Protein AF-A0A366LYB8-F1 (afdb_monomer_lite)

Secondary structure (DSSP, 8-state):
--SHHHHHHHHHHHHHHHHHHHHHHHHHHTTPPP-EEEEEE-SSSEEEEEE---SSHHHHHHHHHHHHHHHTPEEPS---EETTEEEEEEEEEEETTEEEEEEEEEETT--

pLDDT: mean 87.88, std 11.87, range [52.34, 97.44]

Sequence (111 aa):
MMGYESDERLSAQREAYRALGNLLERTGREELPSISWTIGDGGAGPLLVGQCFASDPIQRQQDFYAWQAAIDAEPWPEGIKRSEGIHMHAAKSDYGGVTVTLSADISAEEM

Structure (mmCIF, N/CA/C/O backbone):
data_AF-A0A366LYB8-F1
#
_entry.id   AF-A0A366LYB8-F1
#
loop_
_atom_site.group_PDB
_atom_site.id
_atom_site.type_symbol
_atom_site.label_atom_id
_atom_site.label_alt_id
_atom_site.label_comp_id
_atom_site.label_asym_id
_atom_site.label_entity_id
_atom_site.label_seq_id
_atom_site.pdbx_PDB_ins_code
_atom_site.Cartn_x
_atom_site.Cartn_y
_atom_site.Cartn_z
_atom_site.occupancy
_atom_site.B_iso_or_equiv
_atom_site.auth_seq_id
_atom_site.auth_comp_id
_atom_site.auth_asym_id
_atom_site.auth_atom_id
_atom_site.pdbx_PDB_model_num
ATOM 1 N N . MET A 1 1 ? -4.537 2.124 36.281 1.00 53.38 1 MET A N 1
ATOM 2 C CA . MET A 1 1 ? -4.927 2.766 35.011 1.00 53.38 1 MET A CA 1
ATOM 3 C C . MET A 1 1 ? -4.324 1.910 33.902 1.00 53.38 1 MET A C 1
ATOM 5 O O . MET A 1 1 ? -3.195 2.152 33.533 1.00 53.38 1 MET A O 1
ATOM 9 N N . MET A 1 2 ? -4.978 0.799 33.538 1.00 56.88 2 MET A N 1
ATOM 10 C CA . MET A 1 2 ? -4.404 -0.247 32.657 1.00 56.88 2 MET A CA 1
ATOM 11 C C . MET A 1 2 ? -5.428 -0.778 31.623 1.00 56.88 2 MET A C 1
ATOM 13 O O . MET A 1 2 ? -5.091 -1.601 30.786 1.00 56.88 2 MET A O 1
ATOM 17 N N . GLY A 1 3 ? -6.690 -0.319 31.683 1.00 60.66 3 GLY A N 1
ATOM 18 C CA . GLY A 1 3 ? -7.762 -0.740 30.766 1.00 60.66 3 GLY A CA 1
ATOM 19 C C . GLY A 1 3 ? -7.884 0.116 29.500 1.00 60.66 3 GLY A C 1
ATOM 20 O O . GLY A 1 3 ? -8.207 -0.412 28.447 1.00 60.66 3 GLY A O 1
ATOM 21 N N . TYR A 1 4 ? -7.551 1.411 29.574 1.00 60.41 4 TYR A N 1
ATOM 22 C CA . TYR A 1 4 ? -7.703 2.343 28.447 1.00 60.41 4 TYR A CA 1
ATOM 23 C C . TYR A 1 4 ? -6.766 2.029 27.267 1.00 60.41 4 TYR A C 1
ATOM 25 O O . TYR A 1 4 ? -7.203 2.057 26.123 1.00 60.41 4 TYR A O 1
ATOM 33 N N . GLU A 1 5 ? -5.516 1.643 27.536 1.00 65.31 5 GLU A N 1
ATOM 34 C CA . GLU A 1 5 ? -4.525 1.339 26.487 1.00 65.31 5 GLU A CA 1
ATOM 35 C C . GLU A 1 5 ? -4.854 0.050 25.714 1.00 65.31 5 GLU A C 1
ATOM 37 O O . GLU A 1 5 ? -4.545 -0.077 24.530 1.00 65.31 5 GLU A O 1
ATOM 42 N N . SER A 1 6 ? -5.506 -0.916 26.372 1.00 74.00 6 SER A N 1
ATOM 43 C CA . SER A 1 6 ? -5.910 -2.174 25.732 1.00 74.00 6 SER A CA 1
ATOM 44 C C . SER A 1 6 ? -7.100 -1.971 24.791 1.00 74.00 6 SER A C 1
ATOM 46 O O . SER A 1 6 ? -7.122 -2.543 23.699 1.00 74.00 6 SER A O 1
ATOM 48 N N . ASP A 1 7 ? -8.058 -1.129 25.185 1.00 83.56 7 ASP A N 1
ATOM 49 C CA . ASP A 1 7 ? -9.234 -0.808 24.373 1.00 83.56 7 ASP A CA 1
ATOM 50 C C . ASP A 1 7 ? -8.866 0.037 23.145 1.00 83.56 7 ASP A C 1
ATOM 52 O O . ASP A 1 7 ? -9.346 -0.233 22.041 1.00 83.56 7 ASP A O 1
ATOM 56 N N . GLU A 1 8 ? -7.961 1.004 23.305 1.00 84.31 8 GLU A N 1
ATOM 57 C CA . GLU A 1 8 ? -7.447 1.823 22.203 1.00 84.31 8 GLU A CA 1
ATOM 58 C C . GLU A 1 8 ? -6.676 0.974 21.184 1.00 84.31 8 GLU A C 1
ATOM 60 O O . GLU A 1 8 ? -6.949 1.033 19.982 1.00 84.31 8 GLU A O 1
ATOM 65 N N . ARG A 1 9 ? -5.788 0.087 21.656 1.00 84.00 9 ARG A N 1
ATOM 66 C CA . ARG A 1 9 ? -5.023 -0.811 20.780 1.00 84.00 9 ARG A CA 1
ATOM 67 C C . ARG A 1 9 ? -5.921 -1.795 20.031 1.00 84.00 9 ARG A C 1
ATOM 69 O O . ARG A 1 9 ? -5.689 -2.059 18.851 1.00 84.00 9 ARG A O 1
ATOM 76 N N . LEU A 1 10 ? -6.962 -2.315 20.682 1.00 87.06 10 LEU A N 1
ATOM 77 C CA . LEU A 1 10 ? -7.950 -3.167 20.023 1.00 87.06 10 LEU A CA 1
ATOM 78 C C . LEU A 1 10 ? -8.767 -2.394 18.975 1.00 87.06 10 LEU A C 1
ATOM 80 O O . LEU A 1 10 ? -9.079 -2.952 17.920 1.00 87.06 10 LEU A O 1
ATOM 84 N N . SER A 1 11 ? -9.108 -1.126 19.235 1.00 88.56 11 SER A N 1
ATOM 85 C CA . SER A 1 11 ? -9.785 -0.268 18.252 1.00 88.56 11 SER A CA 1
ATOM 86 C C . SER A 1 11 ? -8.916 -0.042 17.017 1.00 88.56 11 SER A C 1
ATOM 88 O O . SER A 1 11 ? -9.355 -0.339 15.907 1.00 88.56 11 SER A O 1
ATOM 90 N N . ALA A 1 12 ? -7.654 0.350 17.212 1.00 88.31 12 ALA A N 1
ATOM 91 C CA . ALA A 1 12 ? -6.698 0.564 16.128 1.00 88.31 12 ALA A CA 1
ATOM 92 C C . ALA A 1 12 ? -6.500 -0.697 15.267 1.00 88.31 12 ALA A C 1
ATOM 94 O O . ALA A 1 12 ? -6.478 -0.631 14.038 1.00 88.31 12 ALA A O 1
ATOM 95 N N . GLN A 1 13 ? -6.423 -1.878 15.892 1.00 89.00 13 GLN A N 1
ATOM 96 C CA . GLN A 1 13 ? -6.358 -3.144 15.157 1.00 89.00 13 GLN A CA 1
ATOM 97 C C . GLN A 1 13 ? -7.610 -3.375 14.305 1.00 89.00 13 GLN A C 1
ATOM 99 O O . GLN A 1 13 ? -7.501 -3.743 13.137 1.00 89.00 13 GLN A O 1
ATOM 104 N N . ARG A 1 14 ? -8.806 -3.153 14.861 1.00 92.88 14 ARG A N 1
ATOM 105 C CA . ARG A 1 14 ? -10.068 -3.305 14.117 1.00 92.88 14 ARG A CA 1
ATOM 106 C C . ARG A 1 14 ? -10.150 -2.350 12.930 1.00 92.88 14 ARG A C 1
ATOM 108 O O . ARG A 1 14 ? -10.633 -2.752 11.873 1.00 92.88 14 ARG A O 1
ATOM 115 N N . GL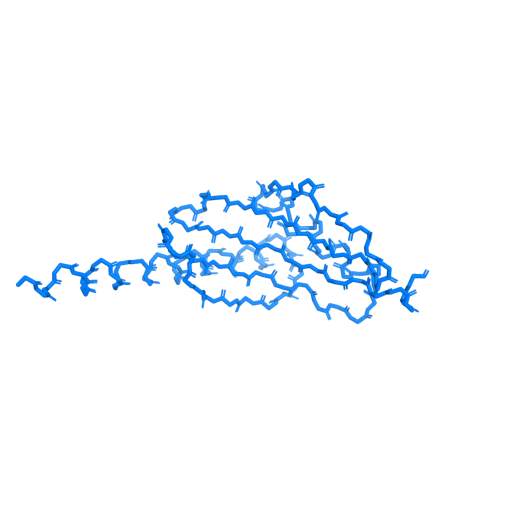U A 1 15 ? -9.680 -1.120 13.095 1.00 93.44 15 GLU A N 1
ATOM 116 C CA . GLU A 1 15 ? -9.593 -0.129 12.022 1.00 93.44 15 GLU A CA 1
ATOM 117 C C . GLU A 1 15 ? -8.636 -0.590 10.918 1.00 93.44 15 GLU A C 1
ATOM 119 O O . GLU A 1 15 ? -9.037 -0.617 9.755 1.00 93.44 15 GLU A O 1
ATOM 124 N N . ALA A 1 16 ? -7.442 -1.081 11.273 1.00 94.00 16 ALA A N 1
ATOM 125 C CA . ALA A 1 16 ? -6.482 -1.634 10.315 1.00 94.00 16 ALA A CA 1
ATOM 126 C C . ALA A 1 16 ? -7.066 -2.800 9.500 1.00 94.00 16 ALA A C 1
ATOM 128 O O . ALA A 1 16 ? -6.966 -2.817 8.274 1.00 94.00 16 ALA A O 1
ATOM 129 N N . TYR A 1 17 ? -7.726 -3.760 10.158 1.00 95.50 17 TYR A N 1
ATOM 130 C CA . TYR A 1 17 ? -8.357 -4.890 9.465 1.00 95.50 17 TYR A CA 1
ATOM 131 C C . TYR A 1 17 ? -9.521 -4.457 8.571 1.00 95.50 17 TYR A C 1
ATOM 133 O O . TYR A 1 17 ? -9.698 -5.015 7.489 1.00 95.50 17 TYR A O 1
ATOM 141 N N . ARG A 1 18 ? -10.307 -3.457 8.989 1.00 96.12 18 ARG A N 1
ATOM 142 C CA . ARG A 1 18 ? -11.377 -2.897 8.153 1.00 96.12 18 ARG A CA 1
ATOM 143 C C . ARG A 1 18 ? -10.801 -2.201 6.921 1.00 96.12 18 ARG A C 1
ATOM 145 O O . ARG A 1 18 ? -11.291 -2.430 5.820 1.00 96.12 18 ARG A O 1
ATOM 152 N N . ALA A 1 19 ? -9.758 -1.393 7.095 1.00 96.38 19 ALA A N 1
ATOM 153 C CA . ALA A 1 19 ? -9.065 -0.739 5.992 1.00 96.38 19 ALA A CA 1
ATOM 154 C C . ALA A 1 19 ? -8.468 -1.765 5.015 1.00 96.38 19 ALA A C 1
ATOM 156 O O . ALA A 1 19 ? -8.659 -1.628 3.809 1.00 96.38 19 ALA A O 1
ATOM 157 N N . LEU A 1 20 ? -7.844 -2.837 5.519 1.00 96.50 20 LEU A N 1
ATOM 158 C CA . LEU A 1 20 ? -7.356 -3.936 4.684 1.00 96.50 20 LEU A CA 1
ATOM 159 C C . LEU A 1 20 ? -8.494 -4.614 3.910 1.00 96.50 20 LEU A C 1
ATOM 161 O O . LEU A 1 20 ? -8.360 -4.829 2.711 1.00 96.50 20 LEU A O 1
ATOM 165 N N . GLY A 1 21 ? -9.621 -4.910 4.565 1.00 96.38 21 GLY A N 1
ATOM 166 C CA . GLY A 1 21 ? -10.802 -5.468 3.900 1.00 96.38 21 GLY A CA 1
ATOM 167 C C . GLY A 1 21 ? -11.264 -4.601 2.726 1.00 96.38 21 GLY A C 1
ATOM 168 O O . GLY A 1 21 ? -11.412 -5.104 1.616 1.00 96.38 21 GLY A O 1
ATOM 169 N N . ASN A 1 22 ? -11.370 -3.287 2.941 1.00 95.62 22 ASN A N 1
ATOM 170 C CA . ASN A 1 22 ? -11.735 -2.337 1.889 1.00 95.62 22 ASN A CA 1
ATOM 171 C C . ASN A 1 22 ? -10.724 -2.338 0.729 1.00 95.62 22 ASN A C 1
ATOM 173 O O . ASN A 1 22 ? -11.126 -2.305 -0.431 1.00 95.62 22 ASN A O 1
ATOM 177 N N . LEU A 1 23 ? -9.416 -2.387 1.012 1.00 95.56 23 LEU A N 1
ATOM 178 C CA . LEU A 1 23 ? -8.384 -2.457 -0.029 1.00 95.56 23 LEU A CA 1
ATOM 179 C C . LEU A 1 23 ? -8.499 -3.753 -0.845 1.00 95.56 23 LEU A C 1
ATOM 181 O O . LEU A 1 23 ? -8.459 -3.704 -2.071 1.00 95.56 23 LEU A O 1
ATOM 185 N N . LEU A 1 24 ? -8.707 -4.896 -0.188 1.00 94.94 24 LEU A N 1
ATOM 186 C CA . LEU A 1 24 ? -8.863 -6.190 -0.859 1.00 94.94 24 LEU A CA 1
ATOM 187 C C . LEU A 1 24 ? -10.132 -6.257 -1.723 1.00 94.94 24 LEU A C 1
ATOM 189 O O . LEU A 1 24 ? -10.102 -6.828 -2.812 1.00 94.94 24 LEU A O 1
ATOM 193 N N . GLU A 1 25 ? -11.235 -5.650 -1.283 1.00 94.44 25 GLU A N 1
ATOM 194 C CA . GLU A 1 25 ? -12.455 -5.533 -2.093 1.00 94.44 25 GLU A CA 1
ATOM 195 C C . GLU A 1 25 ? -12.222 -4.700 -3.360 1.00 94.44 25 GLU A C 1
ATOM 197 O O . GLU A 1 25 ? -12.719 -5.039 -4.440 1.00 94.44 25 GLU A O 1
ATOM 202 N N . ARG A 1 26 ? -11.421 -3.631 -3.258 1.00 92.56 26 ARG A N 1
ATOM 203 C CA . ARG A 1 26 ? -11.050 -2.811 -4.417 1.00 92.56 26 ARG A CA 1
ATOM 204 C C . ARG A 1 26 ? -10.225 -3.581 -5.434 1.00 92.56 26 ARG A C 1
ATOM 206 O O . ARG A 1 26 ? -10.438 -3.361 -6.620 1.00 92.56 26 ARG A O 1
ATOM 213 N N . THR A 1 27 ? -9.378 -4.521 -5.009 1.00 90.75 27 THR A N 1
ATOM 214 C CA . THR A 1 27 ? -8.632 -5.395 -5.928 1.00 90.75 27 THR A CA 1
ATOM 215 C C . THR A 1 27 ? -9.552 -6.075 -6.938 1.00 90.75 27 THR A C 1
ATOM 217 O O . THR A 1 27 ? -9.270 -6.065 -8.131 1.00 90.75 27 THR A O 1
ATOM 220 N N . GLY A 1 28 ? -10.697 -6.597 -6.487 1.00 88.50 28 GLY A N 1
ATOM 221 C CA . GLY A 1 28 ? -11.675 -7.221 -7.380 1.00 88.50 28 GLY A CA 1
ATOM 222 C C . GLY A 1 28 ? -12.493 -6.220 -8.201 1.00 88.50 28 GLY A C 1
ATOM 223 O O . GLY A 1 28 ? -12.811 -6.490 -9.354 1.00 88.50 28 GLY A O 1
ATOM 224 N N . ARG A 1 29 ? -12.852 -5.067 -7.620 1.00 93.31 29 ARG A N 1
ATOM 225 C CA . ARG A 1 29 ? -13.731 -4.077 -8.270 1.00 93.31 29 ARG A CA 1
ATOM 226 C C . ARG A 1 29 ? -13.023 -3.226 -9.324 1.00 93.31 29 ARG A C 1
ATOM 228 O O . ARG A 1 29 ? -13.648 -2.813 -10.294 1.00 93.31 29 ARG A O 1
ATOM 235 N N . GLU A 1 30 ? -11.763 -2.902 -9.078 1.00 93.00 30 GLU A N 1
ATOM 236 C CA . GLU A 1 30 ? -10.960 -1.963 -9.868 1.00 93.00 30 GLU A CA 1
ATOM 237 C C . GLU A 1 30 ? -9.844 -2.676 -10.640 1.00 93.00 30 GLU A C 1
ATOM 239 O O . GLU A 1 30 ? -8.993 -2.013 -11.221 1.00 93.00 30 GLU A O 1
ATOM 244 N N . GLU A 1 31 ? -9.852 -4.016 -10.639 1.00 92.69 31 GLU A N 1
ATOM 245 C CA . GLU A 1 31 ? -8.852 -4.860 -11.306 1.00 92.69 31 GLU A CA 1
ATOM 246 C C . GLU A 1 31 ? -7.411 -4.506 -10.889 1.00 92.69 31 GLU A C 1
ATOM 248 O O . GLU A 1 31 ? -6.481 -4.537 -11.695 1.00 92.69 31 GLU A O 1
ATOM 253 N N . LEU A 1 32 ? -7.218 -4.151 -9.611 1.00 96.06 32 LEU A N 1
ATOM 254 C CA . LEU A 1 32 ? -5.898 -3.782 -9.101 1.00 96.06 32 LEU A CA 1
ATOM 255 C C . LEU A 1 32 ? -4.989 -5.016 -9.019 1.00 96.06 32 LEU A C 1
ATOM 257 O O . LEU A 1 32 ? -5.459 -6.128 -8.752 1.00 96.06 32 LEU A O 1
ATOM 261 N N . PRO A 1 33 ? -3.671 -4.836 -9.194 1.00 95.56 33 PRO A N 1
ATOM 262 C CA . PRO A 1 33 ? -2.734 -5.941 -9.114 1.00 95.56 33 PRO A CA 1
ATOM 263 C C . PRO A 1 33 ? -2.665 -6.509 -7.698 1.00 95.56 33 PRO A C 1
ATOM 265 O O . PRO A 1 33 ? -2.804 -5.801 -6.697 1.00 95.56 33 PRO A O 1
ATOM 268 N N . SER A 1 34 ? -2.427 -7.816 -7.609 1.00 93.94 34 SER A N 1
ATOM 269 C CA . SER A 1 34 ? -2.244 -8.487 -6.322 1.00 93.94 34 SER A CA 1
ATOM 270 C C . SER A 1 34 ? -0.885 -8.128 -5.729 1.00 93.94 34 SER A C 1
ATOM 272 O O . SER A 1 34 ? 0.148 -8.426 -6.322 1.00 93.94 34 SER A O 1
ATOM 274 N N . ILE A 1 35 ? -0.894 -7.524 -4.542 1.00 96.19 35 ILE A N 1
ATOM 275 C CA . ILE A 1 35 ? 0.311 -7.141 -3.797 1.00 96.19 35 ILE A CA 1
ATOM 276 C C . ILE A 1 35 ? 0.275 -7.710 -2.375 1.00 96.19 35 ILE A C 1
ATOM 278 O O . ILE A 1 35 ? -0.742 -8.247 -1.931 1.00 96.19 35 ILE A O 1
ATOM 282 N N . SER A 1 36 ? 1.396 -7.619 -1.660 1.00 96.31 36 SER A N 1
ATOM 283 C CA . SER A 1 36 ? 1.500 -8.123 -0.290 1.00 96.31 36 SER A CA 1
ATOM 284 C C . SER A 1 36 ? 1.089 -7.024 0.673 1.00 96.31 36 SER A C 1
ATOM 286 O O . SER A 1 36 ? 1.597 -5.913 0.566 1.00 96.31 36 SER A O 1
ATOM 288 N N . TRP A 1 37 ? 0.203 -7.327 1.617 1.00 96.50 37 TRP A N 1
ATOM 289 C CA . TRP A 1 37 ? -0.234 -6.380 2.638 1.00 96.50 37 TRP A CA 1
ATOM 290 C C . TRP A 1 37 ? 0.212 -6.838 4.021 1.00 96.50 37 TRP A C 1
ATOM 292 O O . TRP A 1 37 ? -0.008 -7.984 4.407 1.00 96.50 37 TRP A O 1
ATOM 302 N N . THR A 1 38 ? 0.798 -5.925 4.790 1.00 96.38 38 THR A N 1
ATOM 303 C CA . THR A 1 38 ? 1.192 -6.148 6.184 1.00 96.38 38 THR A CA 1
ATOM 304 C C . THR A 1 38 ? 0.540 -5.105 7.082 1.00 96.38 38 THR A C 1
ATOM 306 O O . THR A 1 38 ? 0.600 -3.913 6.793 1.00 96.38 38 THR A O 1
ATOM 309 N N . ILE A 1 39 ? -0.064 -5.545 8.188 1.00 93.69 39 ILE A N 1
ATOM 310 C CA . ILE A 1 39 ? -0.514 -4.654 9.264 1.00 93.69 39 ILE A CA 1
ATOM 311 C C . ILE A 1 39 ? 0.654 -4.453 10.230 1.00 93.69 39 ILE A C 1
ATOM 313 O O . ILE A 1 39 ? 1.184 -5.420 10.777 1.00 93.69 39 ILE A O 1
ATOM 317 N N . GLY A 1 40 ? 1.036 -3.201 10.441 1.00 89.25 40 GLY A N 1
ATOM 318 C CA . GLY A 1 40 ? 2.076 -2.778 11.367 1.00 89.25 40 GLY A CA 1
ATOM 319 C C . GLY A 1 40 ? 1.585 -1.732 12.367 1.00 89.25 40 GLY A C 1
ATOM 320 O O . GLY A 1 40 ? 0.407 -1.374 12.421 1.00 89.25 40 GLY A O 1
ATOM 321 N N . ASP A 1 41 ? 2.529 -1.237 13.162 1.00 83.94 41 ASP A N 1
ATOM 322 C CA . ASP A 1 41 ? 2.341 -0.151 14.123 1.00 83.94 41 ASP A CA 1
ATOM 323 C C . ASP A 1 41 ? 3.153 1.058 13.634 1.00 83.94 41 ASP A C 1
ATOM 325 O O . ASP A 1 41 ? 4.373 0.969 13.492 1.00 83.94 41 ASP A O 1
ATOM 329 N N . GLY A 1 42 ? 2.472 2.159 13.309 1.00 76.19 42 GLY A N 1
ATOM 330 C CA . GLY A 1 42 ? 3.091 3.393 12.820 1.00 76.19 42 GLY A CA 1
ATOM 331 C C . GLY A 1 42 ? 3.548 4.333 13.938 1.00 76.19 42 GLY A C 1
ATOM 332 O O . GLY A 1 42 ? 3.921 5.472 13.661 1.00 76.19 42 GLY A O 1
ATOM 333 N N . GLY A 1 43 ? 3.461 3.911 15.205 1.00 77.81 43 GLY A N 1
ATOM 334 C CA . GLY A 1 43 ? 3.756 4.720 16.389 1.00 77.81 43 GLY A CA 1
ATOM 335 C C . GLY A 1 43 ? 2.646 5.716 16.737 1.00 77.81 43 GLY A C 1
ATOM 336 O O . GLY A 1 43 ? 2.236 5.791 17.890 1.00 77.81 43 GLY A O 1
ATOM 337 N N . ALA A 1 44 ? 2.131 6.453 15.748 1.00 76.50 44 ALA A N 1
ATOM 338 C CA . ALA A 1 44 ? 1.009 7.386 15.905 1.00 76.50 44 ALA A CA 1
ATOM 339 C C . ALA A 1 44 ? -0.372 6.746 15.653 1.00 76.50 44 ALA A C 1
ATOM 341 O O . ALA A 1 44 ? -1.391 7.416 15.793 1.00 76.50 44 ALA A O 1
ATOM 342 N N . GLY A 1 45 ? -0.412 5.471 15.258 1.00 84.75 45 GLY A N 1
ATOM 343 C CA . GLY A 1 45 ? -1.642 4.773 14.899 1.00 84.75 45 GLY A CA 1
ATOM 344 C C . GLY A 1 45 ? -1.390 3.504 14.081 1.00 84.75 45 GLY A C 1
ATOM 345 O O . GLY A 1 45 ? -0.234 3.113 13.872 1.00 84.75 45 GLY A O 1
ATOM 346 N N . PRO A 1 46 ? -2.462 2.839 13.617 1.00 92.19 46 PRO A N 1
ATOM 347 C CA . PRO A 1 46 ? -2.347 1.658 12.773 1.00 92.19 46 PRO A CA 1
ATOM 348 C C . PRO A 1 46 ? -1.707 1.999 11.421 1.00 92.19 46 PRO A C 1
ATOM 350 O O . PRO A 1 46 ? -2.019 3.019 10.801 1.00 92.19 46 PRO A O 1
ATOM 353 N N . LEU A 1 47 ? -0.840 1.103 10.952 1.00 93.81 47 LEU A N 1
ATOM 354 C CA . LEU A 1 47 ? -0.148 1.215 9.673 1.00 93.81 47 LEU A CA 1
ATOM 355 C C . LEU A 1 47 ? -0.477 0.003 8.798 1.00 93.81 47 LEU A C 1
ATOM 357 O O . LEU A 1 47 ? -0.406 -1.138 9.250 1.00 93.81 47 LEU A O 1
ATOM 361 N N . LEU A 1 48 ? -0.792 0.245 7.532 1.00 96.38 48 LEU A N 1
ATOM 362 C CA . LEU A 1 48 ? -0.875 -0.773 6.490 1.00 96.38 48 LEU A CA 1
ATOM 363 C C . LEU A 1 48 ? 0.244 -0.552 5.482 1.00 96.38 48 LEU A C 1
ATOM 365 O O . LEU A 1 48 ? 0.370 0.537 4.939 1.00 96.38 48 LEU A O 1
ATOM 369 N N . VAL A 1 49 ? 1.026 -1.590 5.212 1.00 96.19 49 VAL A N 1
ATOM 370 C CA . VAL A 1 49 ? 2.133 -1.552 4.252 1.00 96.19 49 VAL A CA 1
ATOM 371 C C . VAL A 1 49 ? 1.805 -2.474 3.087 1.00 96.19 49 VAL A C 1
ATOM 373 O O . VAL A 1 49 ? 1.650 -3.678 3.286 1.00 96.19 49 VAL A O 1
ATOM 376 N N . GLY A 1 50 ? 1.690 -1.911 1.888 1.00 97.19 50 GLY A N 1
ATOM 377 C CA . GLY A 1 50 ? 1.526 -2.638 0.634 1.00 97.19 50 GLY A CA 1
ATOM 378 C C . GLY A 1 50 ? 2.849 -2.731 -0.122 1.00 97.19 50 GLY A C 1
ATOM 379 O O . GLY A 1 50 ? 3.452 -1.708 -0.427 1.00 97.19 50 GLY A O 1
ATOM 380 N N . GLN A 1 51 ? 3.298 -3.939 -0.449 1.00 97.12 51 GLN A N 1
ATOM 381 C CA . GLN A 1 51 ? 4.541 -4.174 -1.183 1.00 97.12 51 GLN A CA 1
ATOM 382 C C . GLN A 1 51 ? 4.261 -4.814 -2.544 1.00 97.12 51 GLN A C 1
ATOM 384 O O . GLN A 1 51 ? 3.719 -5.922 -2.615 1.00 97.12 51 GLN A O 1
ATOM 389 N N . CYS A 1 52 ? 4.677 -4.141 -3.618 1.00 96.56 52 CYS A N 1
ATOM 390 C CA . CYS A 1 52 ? 4.602 -4.665 -4.982 1.00 96.56 52 CYS A CA 1
ATOM 391 C C . CYS A 1 52 ? 5.807 -5.580 -5.246 1.00 96.56 52 CYS A C 1
ATOM 393 O O . CYS A 1 52 ? 6.951 -5.155 -5.089 1.00 96.56 52 CYS A O 1
ATOM 395 N N . PHE A 1 53 ? 5.561 -6.831 -5.646 1.00 93.56 53 PHE A N 1
ATOM 396 C CA . PHE A 1 53 ? 6.595 -7.876 -5.716 1.00 93.56 53 PHE A CA 1
ATOM 397 C C . PHE A 1 53 ? 6.696 -8.584 -7.079 1.00 93.56 53 PHE A C 1
ATOM 399 O O . PHE A 1 53 ? 7.334 -9.633 -7.174 1.00 93.56 53 PHE A O 1
ATOM 406 N N . ALA A 1 54 ? 6.074 -8.048 -8.137 1.00 93.62 54 ALA A N 1
ATOM 407 C CA . ALA A 1 54 ? 6.137 -8.647 -9.472 1.00 93.62 54 ALA A CA 1
ATOM 408 C C . ALA A 1 54 ? 7.591 -8.876 -9.920 1.00 93.62 54 ALA A C 1
ATOM 410 O O . ALA A 1 54 ? 8.448 -8.020 -9.719 1.00 93.62 54 ALA A O 1
ATOM 411 N N . SER A 1 55 ? 7.893 -10.030 -10.521 1.00 90.44 55 SER A N 1
ATOM 412 C CA . SER A 1 55 ? 9.275 -10.375 -10.894 1.00 90.44 55 SER A CA 1
ATOM 413 C C . SER A 1 55 ? 9.837 -9.494 -12.011 1.00 90.44 55 SER A C 1
ATOM 415 O O . SER A 1 55 ? 11.035 -9.246 -12.025 1.00 90.44 55 SER A O 1
ATOM 417 N N . ASP A 1 56 ? 8.987 -9.007 -12.917 1.00 93.19 56 ASP A N 1
ATOM 418 C CA . ASP A 1 56 ? 9.369 -8.026 -13.935 1.00 93.19 56 ASP A CA 1
ATOM 419 C C . ASP A 1 56 ? 9.388 -6.611 -13.317 1.00 93.19 56 ASP A C 1
ATOM 421 O O . ASP A 1 56 ? 8.359 -6.182 -12.781 1.00 93.19 56 ASP A O 1
ATOM 425 N N . PRO A 1 57 ? 10.511 -5.870 -13.381 1.00 92.31 57 PRO A N 1
ATOM 426 C CA . PRO A 1 57 ? 10.617 -4.516 -12.837 1.00 92.31 57 PRO A CA 1
ATOM 427 C C . PRO A 1 57 ? 9.639 -3.520 -13.473 1.00 92.31 57 PRO A C 1
ATOM 429 O O . PRO A 1 57 ? 9.136 -2.639 -12.773 1.00 92.31 57 PRO A O 1
ATOM 432 N N . ILE A 1 58 ? 9.317 -3.666 -14.765 1.00 93.31 58 ILE A N 1
ATOM 433 C CA . ILE A 1 58 ? 8.348 -2.791 -15.441 1.00 93.31 58 ILE A CA 1
ATOM 434 C C . ILE A 1 58 ? 6.947 -3.053 -14.886 1.00 93.31 58 ILE A C 1
ATOM 436 O O . ILE A 1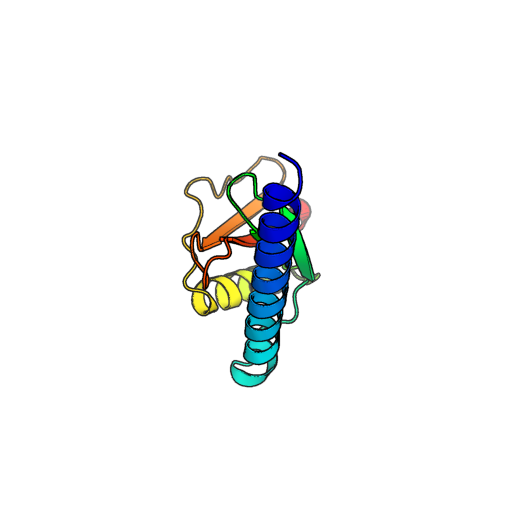 58 ? 6.243 -2.110 -14.524 1.00 93.31 58 ILE A O 1
ATOM 440 N N . GLN A 1 59 ? 6.559 -4.324 -14.750 1.00 95.50 59 GLN A N 1
ATOM 441 C CA . GLN A 1 59 ? 5.281 -4.687 -14.137 1.00 95.50 59 GLN A CA 1
ATOM 442 C C . GLN A 1 59 ? 5.216 -4.238 -12.672 1.00 95.50 59 GLN A C 1
ATOM 444 O O . GLN A 1 59 ? 4.219 -3.664 -12.254 1.00 95.50 59 GLN A O 1
ATOM 449 N N . ARG A 1 60 ? 6.293 -4.413 -11.896 1.00 95.06 60 ARG A N 1
ATOM 450 C CA . ARG A 1 60 ? 6.363 -3.985 -10.486 1.00 95.06 60 ARG A CA 1
ATOM 451 C C . ARG A 1 60 ? 6.149 -2.477 -10.343 1.00 95.06 60 ARG A C 1
ATOM 453 O O . ARG A 1 60 ? 5.444 -2.034 -9.439 1.00 95.06 60 ARG A O 1
ATOM 460 N N . GLN A 1 61 ? 6.723 -1.696 -11.258 1.00 94.38 61 GLN A N 1
ATOM 461 C CA . GLN A 1 61 ? 6.509 -0.255 -11.336 1.00 94.38 61 GLN A CA 1
ATOM 462 C C . GLN A 1 61 ? 5.056 0.096 -11.693 1.00 94.38 61 GLN A C 1
ATOM 464 O O . GLN A 1 61 ? 4.470 0.996 -11.090 1.00 94.38 61 GLN A O 1
ATOM 469 N N . GLN A 1 62 ? 4.468 -0.600 -12.667 1.00 95.81 62 GLN A N 1
ATOM 470 C CA . GLN A 1 62 ? 3.066 -0.409 -13.045 1.00 95.81 62 GLN A CA 1
ATOM 471 C C . GLN A 1 62 ? 2.122 -0.742 -11.886 1.00 95.81 62 GLN A C 1
ATOM 473 O O . GLN A 1 62 ? 1.200 0.028 -11.619 1.00 95.81 62 GLN A O 1
ATOM 478 N N . ASP A 1 63 ? 2.399 -1.824 -11.157 1.00 96.62 63 ASP A N 1
ATOM 479 C CA . ASP A 1 63 ? 1.623 -2.235 -9.991 1.00 96.62 63 ASP A CA 1
ATOM 480 C C . ASP A 1 63 ? 1.647 -1.166 -8.899 1.00 96.62 63 ASP A C 1
ATOM 482 O O . ASP A 1 63 ? 0.603 -0.815 -8.341 1.00 96.62 63 ASP A O 1
ATOM 486 N N . PHE A 1 64 ? 2.828 -0.594 -8.648 1.00 96.38 64 PHE A N 1
ATOM 487 C CA . PHE A 1 64 ? 2.992 0.509 -7.711 1.00 96.38 64 PHE A CA 1
ATOM 488 C C . PHE A 1 64 ? 2.146 1.720 -8.112 1.00 96.38 64 PHE A C 1
ATOM 490 O O . PHE A 1 64 ? 1.409 2.253 -7.283 1.00 96.38 64 PHE A O 1
ATOM 497 N N . TYR A 1 65 ? 2.213 2.153 -9.376 1.00 96.19 65 TYR A N 1
ATOM 498 C CA . TYR A 1 65 ? 1.457 3.321 -9.833 1.00 96.19 65 TYR A CA 1
ATOM 499 C C . TYR A 1 65 ? -0.056 3.088 -9.838 1.00 96.19 65 TYR A C 1
ATOM 501 O O . TYR A 1 65 ? -0.806 4.003 -9.494 1.00 96.19 65 TYR A O 1
ATOM 509 N N . ALA A 1 66 ? -0.508 1.875 -10.169 1.00 97.00 66 ALA A N 1
ATOM 510 C CA . ALA A 1 66 ? -1.918 1.508 -10.089 1.00 97.00 66 ALA A CA 1
ATOM 511 C C . ALA A 1 66 ? -2.439 1.648 -8.652 1.00 97.00 66 ALA A C 1
ATOM 513 O O . ALA A 1 66 ? -3.451 2.311 -8.419 1.00 97.00 66 ALA A O 1
ATOM 514 N N . TRP A 1 67 ? -1.707 1.105 -7.674 1.00 97.44 67 TRP A N 1
ATOM 515 C CA . TRP A 1 67 ? -2.072 1.232 -6.266 1.00 97.44 67 TRP A CA 1
ATOM 516 C C . TRP A 1 67 ? -1.964 2.661 -5.750 1.00 97.44 67 TRP A C 1
ATOM 518 O O . TRP A 1 67 ? -2.873 3.111 -5.054 1.00 97.44 67 TRP A O 1
ATOM 528 N N . GLN A 1 68 ? -0.909 3.390 -6.116 1.00 96.62 68 GLN A N 1
ATOM 529 C CA . GLN A 1 68 ? -0.731 4.787 -5.731 1.00 96.62 68 GLN A CA 1
ATOM 530 C C . GLN A 1 68 ? -1.928 5.634 -6.170 1.00 96.62 68 GLN A C 1
ATOM 532 O O . GLN A 1 68 ? -2.491 6.367 -5.356 1.00 96.62 68 GLN A O 1
ATOM 537 N N . ALA A 1 69 ? -2.334 5.505 -7.436 1.00 95.94 69 ALA A N 1
ATOM 538 C CA . ALA A 1 69 ? -3.488 6.209 -7.978 1.00 95.94 69 ALA A CA 1
ATOM 539 C C . ALA A 1 69 ? -4.789 5.764 -7.299 1.00 95.94 69 ALA A C 1
ATOM 541 O O . ALA A 1 69 ? -5.620 6.600 -6.950 1.00 95.94 69 ALA A O 1
ATOM 542 N N . ALA A 1 70 ? -4.953 4.460 -7.057 1.00 96.44 70 ALA A N 1
ATOM 543 C CA . ALA A 1 70 ? -6.142 3.928 -6.412 1.00 96.44 70 ALA A CA 1
ATOM 544 C C . ALA A 1 70 ? -6.334 4.509 -5.003 1.00 96.44 70 ALA A C 1
ATOM 546 O O . ALA A 1 70 ? -7.437 4.932 -4.654 1.00 96.44 70 ALA A O 1
ATOM 547 N N . ILE A 1 71 ? -5.300 4.544 -4.164 1.00 95.62 71 ILE A N 1
ATOM 548 C CA . ILE A 1 71 ? -5.433 5.037 -2.781 1.00 95.62 71 ILE A CA 1
ATOM 549 C C . ILE A 1 71 ? -5.185 6.543 -2.640 1.00 95.62 71 ILE A C 1
ATOM 551 O O . ILE A 1 71 ? -5.214 7.044 -1.515 1.00 95.62 71 ILE A O 1
ATOM 555 N N . ASP A 1 72 ? -4.962 7.251 -3.754 1.00 96.00 72 ASP A N 1
ATOM 556 C CA . ASP A 1 72 ? -4.620 8.677 -3.778 1.00 96.00 72 ASP A CA 1
ATOM 557 C C . ASP A 1 72 ? -3.426 8.986 -2.852 1.00 96.00 72 ASP A C 1
ATOM 559 O O . ASP A 1 72 ? -3.468 9.892 -2.015 1.00 96.00 72 ASP A O 1
ATOM 563 N N . ALA A 1 73 ? -2.385 8.146 -2.937 1.00 95.19 73 ALA A N 1
ATOM 564 C CA . ALA A 1 73 ? -1.191 8.261 -2.109 1.00 95.19 73 ALA A CA 1
ATOM 565 C C . ALA A 1 73 ? -0.195 9.271 -2.679 1.00 95.19 73 ALA A C 1
ATOM 567 O O . ALA A 1 73 ? 0.143 9.277 -3.869 1.00 95.19 73 ALA A O 1
ATOM 568 N N . GLU A 1 74 ? 0.356 10.076 -1.780 1.00 94.44 74 GLU A N 1
ATOM 569 C CA . GLU A 1 74 ? 1.381 11.051 -2.104 1.00 94.44 74 GLU A CA 1
ATOM 570 C C . GLU A 1 74 ? 2.736 10.344 -2.233 1.00 94.44 74 GLU A C 1
ATOM 572 O O . GLU A 1 74 ? 3.125 9.585 -1.334 1.00 94.44 74 GLU A O 1
ATOM 577 N N . PRO A 1 75 ? 3.474 10.553 -3.338 1.00 90.69 75 PRO A N 1
ATOM 578 C CA . PRO A 1 75 ? 4.814 10.008 -3.469 1.00 90.69 75 PRO A CA 1
ATOM 579 C C . PRO A 1 75 ? 5.723 10.664 -2.432 1.00 90.69 75 PRO A C 1
ATOM 581 O O . PRO A 1 75 ? 5.649 11.871 -2.191 1.00 90.69 75 PRO A O 1
ATOM 584 N N . TRP A 1 76 ? 6.618 9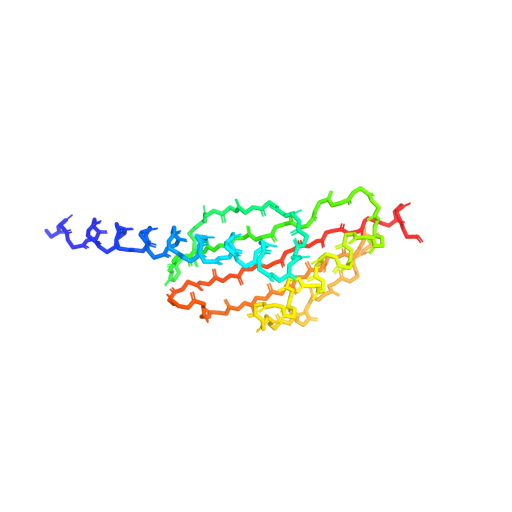.884 -1.833 1.00 83.19 76 TRP A N 1
ATOM 585 C CA . TRP A 1 76 ? 7.635 10.473 -0.975 1.00 83.19 76 TRP A CA 1
ATOM 586 C C . TRP A 1 76 ? 8.616 11.291 -1.829 1.00 83.19 76 TRP A C 1
ATOM 588 O O . TRP A 1 76 ? 9.048 10.810 -2.880 1.00 83.19 76 TRP A O 1
ATOM 598 N N . PRO A 1 77 ? 9.007 12.506 -1.394 1.00 62.47 77 PRO A N 1
ATOM 599 C CA . PRO A 1 77 ? 9.983 13.329 -2.118 1.00 62.47 77 PRO A CA 1
ATOM 600 C C . PRO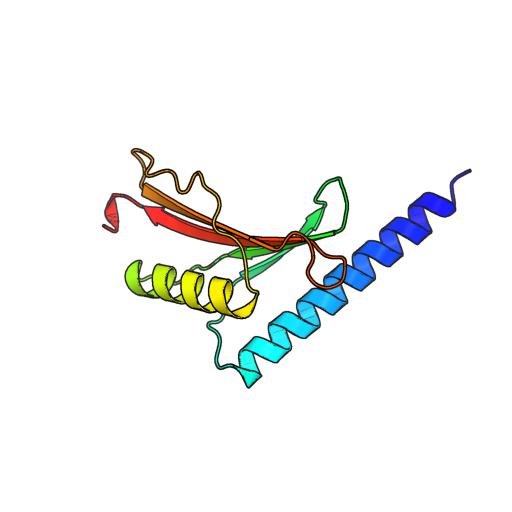 A 1 77 ? 11.317 12.599 -2.323 1.00 62.47 77 PRO A C 1
ATOM 602 O O . PRO A 1 77 ? 12.027 12.819 -3.300 1.00 62.47 77 PRO A O 1
ATOM 605 N N . GLU A 1 78 ? 11.630 11.692 -1.401 1.00 55.31 78 GLU A N 1
ATOM 606 C CA . GLU A 1 78 ? 12.803 10.833 -1.392 1.00 55.31 78 GLU A CA 1
ATOM 607 C C . GLU A 1 78 ? 12.518 9.494 -2.094 1.00 55.31 78 GLU A C 1
ATOM 609 O O . GLU A 1 78 ? 12.751 8.414 -1.554 1.00 55.31 78 GLU A O 1
ATOM 614 N N . GLY A 1 79 ? 12.040 9.549 -3.338 1.00 52.34 79 GLY A N 1
ATOM 615 C CA . GLY A 1 79 ? 12.227 8.458 -4.298 1.00 52.34 79 GLY A CA 1
ATOM 616 C C . GLY A 1 79 ? 13.708 8.388 -4.672 1.00 52.34 79 GLY A C 1
ATOM 617 O O . GLY A 1 79 ? 14.120 8.853 -5.735 1.00 52.34 79 GLY A O 1
ATOM 618 N N . ILE A 1 80 ? 14.545 7.935 -3.736 1.00 55.38 80 ILE A N 1
ATOM 619 C CA . ILE A 1 80 ? 15.999 7.997 -3.870 1.00 55.38 80 ILE A CA 1
ATOM 620 C C . ILE A 1 80 ? 16.402 6.933 -4.887 1.00 55.38 80 ILE A C 1
ATOM 622 O O . ILE A 1 80 ? 16.391 5.740 -4.585 1.00 55.38 80 ILE A O 1
ATOM 626 N N . LYS A 1 81 ? 16.820 7.371 -6.079 1.00 55.72 81 LYS A N 1
ATOM 627 C CA . LYS A 1 81 ? 17.802 6.615 -6.861 1.00 55.72 81 LYS A CA 1
ATOM 628 C C . LYS A 1 81 ? 19.006 6.393 -5.952 1.00 55.72 81 LYS A C 1
ATOM 630 O O . LYS A 1 81 ? 19.802 7.308 -5.743 1.00 55.72 81 LYS A O 1
ATOM 635 N N . ARG A 1 82 ? 19.096 5.216 -5.345 1.00 63.72 82 ARG A N 1
ATOM 636 C CA . ARG A 1 82 ? 20.280 4.791 -4.608 1.00 63.72 82 ARG A CA 1
ATOM 637 C C . ARG A 1 82 ? 21.226 4.142 -5.606 1.00 63.72 82 ARG A C 1
ATOM 639 O O . ARG A 1 82 ? 20.817 3.709 -6.680 1.00 63.72 82 ARG A O 1
ATOM 646 N N . SER A 1 83 ? 22.499 4.053 -5.248 1.00 61.69 83 SER A N 1
ATOM 647 C CA . SER A 1 83 ? 23.479 3.276 -6.017 1.00 61.69 83 SER A CA 1
ATOM 648 C C . SER A 1 83 ? 23.048 1.818 -6.234 1.00 61.69 83 SER A C 1
ATOM 650 O O . SER A 1 83 ? 23.535 1.176 -7.155 1.00 61.69 83 SER A O 1
ATOM 652 N N . GLU A 1 84 ? 22.133 1.316 -5.403 1.00 68.88 84 GLU A N 1
ATOM 653 C CA . GLU A 1 84 ? 21.641 -0.064 -5.384 1.00 68.88 84 GLU A CA 1
ATOM 654 C C . GLU A 1 84 ? 20.334 -0.267 -6.179 1.00 68.88 84 GLU A C 1
ATOM 656 O O . GLU A 1 84 ? 19.942 -1.407 -6.424 1.00 68.88 84 GLU A O 1
ATOM 661 N N . GLY A 1 85 ? 19.666 0.808 -6.621 1.00 81.50 85 GLY A N 1
ATOM 662 C CA . GLY A 1 85 ? 18.381 0.718 -7.318 1.00 81.50 85 GLY A CA 1
ATOM 663 C C . GLY A 1 85 ? 17.448 1.912 -7.099 1.00 81.50 85 GLY A C 1
ATOM 664 O O . GLY A 1 85 ? 17.825 2.953 -6.553 1.00 81.50 85 GLY A O 1
ATOM 665 N N . ILE A 1 86 ? 16.203 1.760 -7.542 1.00 85.94 86 ILE A N 1
ATOM 666 C CA . ILE A 1 86 ? 15.100 2.693 -7.318 1.00 85.94 86 ILE A CA 1
ATOM 667 C C . ILE A 1 86 ? 14.209 2.120 -6.217 1.00 85.94 86 ILE A C 1
ATOM 669 O O . ILE A 1 86 ? 13.588 1.075 -6.399 1.00 85.94 86 ILE A O 1
ATOM 673 N N . HIS A 1 87 ? 14.106 2.839 -5.101 1.00 88.69 87 HIS A N 1
ATOM 674 C CA . HIS A 1 87 ? 13.096 2.573 -4.079 1.00 88.69 87 HIS A CA 1
ATOM 675 C C . HIS A 1 87 ? 11.914 3.513 -4.304 1.00 88.69 87 HIS A C 1
ATOM 677 O O . HIS A 1 87 ? 12.038 4.735 -4.176 1.00 88.69 87 HIS A O 1
ATOM 683 N N . MET A 1 88 ? 10.774 2.947 -4.676 1.00 91.81 88 MET A N 1
ATOM 684 C CA . MET A 1 88 ? 9.519 3.666 -4.843 1.00 91.81 88 MET A CA 1
ATOM 685 C C . MET A 1 88 ? 8.754 3.617 -3.527 1.00 91.81 88 MET A C 1
ATOM 687 O O . MET A 1 88 ? 8.566 2.544 -2.955 1.00 91.81 88 MET A O 1
ATOM 691 N N . HIS A 1 89 ? 8.305 4.777 -3.052 1.00 93.25 89 HIS A N 1
ATOM 692 C CA . HIS A 1 89 ? 7.519 4.870 -1.831 1.00 93.25 89 HIS A CA 1
ATOM 693 C C . HIS A 1 89 ? 6.430 5.933 -1.965 1.00 93.25 89 HIS A C 1
ATOM 695 O O . HIS A 1 89 ? 6.680 7.037 -2.455 1.00 93.25 89 HIS A O 1
ATOM 701 N N . ALA A 1 90 ? 5.220 5.602 -1.529 1.00 95.19 90 ALA A N 1
ATOM 702 C CA . ALA A 1 90 ? 4.097 6.526 -1.459 1.00 95.19 90 ALA A CA 1
ATOM 703 C C . ALA A 1 90 ? 3.305 6.278 -0.175 1.00 95.19 90 ALA A C 1
ATOM 705 O O . ALA A 1 90 ? 3.313 5.171 0.361 1.00 95.19 90 ALA A O 1
ATOM 706 N N . ALA A 1 91 ? 2.631 7.303 0.335 1.00 94.81 91 ALA A N 1
ATOM 707 C CA . ALA A 1 91 ? 1.826 7.175 1.538 1.00 94.81 91 ALA A CA 1
ATOM 708 C C . ALA A 1 91 ? 0.506 7.938 1.434 1.00 94.81 91 ALA A C 1
ATOM 710 O O . ALA A 1 91 ? 0.440 9.041 0.895 1.00 94.81 91 ALA A O 1
ATOM 711 N N . LYS A 1 92 ? -0.535 7.360 2.027 1.00 95.38 92 LYS A N 1
ATOM 712 C CA . LYS A 1 92 ? -1.766 8.040 2.407 1.00 95.38 92 LYS A CA 1
ATOM 713 C C . LYS A 1 92 ? -1.802 8.100 3.929 1.00 95.38 92 LYS A C 1
ATOM 715 O O . LYS A 1 92 ? -1.916 7.067 4.583 1.00 95.38 92 LYS A O 1
ATOM 720 N N . SER A 1 93 ? -1.666 9.293 4.498 1.00 92.50 93 SER A N 1
ATOM 721 C CA . SER A 1 93 ? -1.628 9.485 5.956 1.00 92.50 93 SER A CA 1
ATOM 722 C C . SER A 1 93 ? -2.958 9.159 6.639 1.00 92.50 93 SER A C 1
ATOM 724 O O . SER A 1 93 ? -2.953 8.688 7.774 1.00 92.50 93 SER A O 1
ATOM 726 N N . ASP A 1 94 ? -4.074 9.350 5.933 1.00 92.38 94 ASP A N 1
ATOM 727 C CA . ASP A 1 94 ? -5.416 9.033 6.413 1.00 92.38 94 ASP A CA 1
ATOM 728 C C . ASP A 1 94 ? -6.223 8.272 5.350 1.00 92.38 94 ASP A C 1
ATOM 730 O O . ASP A 1 94 ? -6.740 8.843 4.385 1.00 92.38 94 ASP A O 1
ATOM 734 N N . TYR A 1 95 ? -6.317 6.958 5.541 1.00 93.06 95 TYR A N 1
ATOM 735 C CA . TYR A 1 95 ? -7.224 6.059 4.840 1.00 93.06 95 TYR A CA 1
ATOM 736 C C . TYR A 1 95 ? -8.253 5.510 5.836 1.00 93.06 95 TYR A C 1
ATOM 738 O O . TYR A 1 95 ? -8.174 4.371 6.298 1.00 93.06 95 TYR A O 1
ATOM 746 N N . GLY A 1 96 ? -9.211 6.358 6.217 1.00 89.38 96 GLY A N 1
ATOM 747 C CA . GLY A 1 96 ? -10.251 5.986 7.177 1.00 89.38 96 GLY A CA 1
ATOM 748 C C . GLY A 1 96 ? -9.699 5.739 8.583 1.00 89.38 96 GLY A C 1
ATOM 749 O O . GLY A 1 96 ? -10.104 4.774 9.228 1.00 89.38 96 GLY A O 1
ATOM 750 N N . GLY A 1 97 ? -8.763 6.584 9.027 1.00 89.88 97 GLY A N 1
ATOM 751 C CA . GLY A 1 97 ? -8.080 6.489 10.321 1.00 89.88 97 GLY A CA 1
ATOM 752 C C . GLY A 1 97 ? -6.798 5.653 10.308 1.00 89.88 97 GLY A C 1
ATOM 753 O O . GLY A 1 97 ? -6.129 5.548 11.332 1.00 89.88 97 GLY A O 1
ATOM 754 N N . VAL A 1 98 ? -6.431 5.068 9.164 1.00 94.31 98 VAL A N 1
ATOM 755 C CA . VAL A 1 98 ? -5.252 4.202 9.025 1.00 94.31 98 VAL A CA 1
ATOM 756 C C . VAL A 1 98 ? -4.254 4.839 8.072 1.00 94.31 98 VAL A C 1
ATOM 758 O O . VAL A 1 98 ? -4.619 5.245 6.970 1.00 94.31 98 VAL A O 1
ATOM 761 N N . THR A 1 99 ? -2.981 4.895 8.457 1.00 95.12 99 THR A N 1
ATOM 762 C CA . THR A 1 99 ? -1.924 5.256 7.509 1.00 95.12 99 THR A CA 1
ATOM 763 C C . THR A 1 99 ? -1.667 4.076 6.579 1.00 95.12 99 THR A C 1
ATOM 765 O O . THR A 1 99 ? -1.468 2.952 7.038 1.00 95.12 99 THR A O 1
ATOM 768 N N . VAL A 1 100 ? -1.636 4.323 5.273 1.00 96.25 100 VAL A N 1
ATOM 769 C CA . VAL A 1 100 ? -1.290 3.322 4.259 1.00 96.25 100 VAL A CA 1
ATOM 770 C C . VAL A 1 100 ? -0.000 3.744 3.577 1.00 96.25 100 VAL A C 1
ATOM 772 O O . VAL A 1 100 ? 0.092 4.857 3.066 1.00 96.25 100 VAL A O 1
ATOM 775 N N . THR A 1 101 ? 0.989 2.8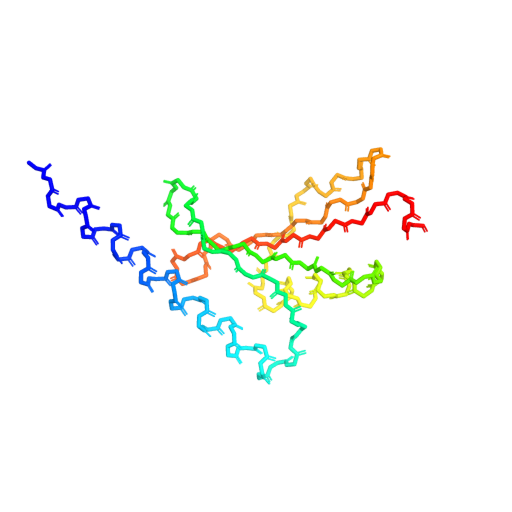64 3.536 1.00 95.62 101 THR A N 1
ATOM 776 C CA . THR A 1 101 ? 2.207 3.039 2.748 1.00 95.62 101 THR A CA 1
ATOM 777 C C . THR A 1 101 ? 2.267 2.006 1.636 1.00 95.62 101 THR A C 1
ATOM 779 O O . THR A 1 101 ? 1.783 0.884 1.773 1.00 95.62 101 THR A O 1
ATOM 782 N N . LEU A 1 102 ? 2.852 2.402 0.514 1.00 96.62 102 LEU A N 1
ATOM 783 C CA . LEU A 1 102 ? 3.130 1.553 -0.632 1.00 96.62 102 LEU A CA 1
ATOM 784 C C . LEU A 1 102 ? 4.625 1.572 -0.898 1.00 96.62 102 LEU A C 1
ATOM 786 O O . LEU A 1 102 ? 5.234 2.645 -0.889 1.00 96.62 102 LEU A O 1
ATOM 790 N N . SER A 1 103 ? 5.196 0.410 -1.188 1.00 94.94 103 SER A N 1
ATOM 791 C CA . SER A 1 103 ? 6.587 0.282 -1.596 1.00 94.94 103 SER A CA 1
ATOM 792 C C . SER A 1 103 ? 6.768 -0.647 -2.793 1.00 94.94 103 SER A C 1
ATOM 794 O O . SER A 1 103 ? 6.017 -1.604 -3.009 1.00 94.94 103 SER A O 1
ATOM 796 N N . ALA A 1 104 ? 7.793 -0.342 -3.580 1.00 94.12 104 ALA A N 1
ATOM 797 C CA . ALA A 1 104 ? 8.350 -1.222 -4.592 1.00 94.12 104 ALA A CA 1
ATOM 798 C C . ALA A 1 104 ? 9.850 -0.948 -4.711 1.00 94.12 104 ALA A C 1
ATOM 800 O O . ALA A 1 104 ? 10.277 0.205 -4.694 1.00 94.12 104 ALA A O 1
ATOM 801 N N . ASP A 1 105 ? 10.638 -2.002 -4.868 1.00 91.75 105 ASP A N 1
ATOM 802 C CA . ASP A 1 105 ? 12.081 -1.909 -5.065 1.00 91.75 105 ASP A CA 1
ATOM 803 C C . ASP A 1 105 ? 12.411 -2.369 -6.481 1.00 91.75 105 ASP A C 1
ATOM 805 O O . ASP A 1 105 ? 11.892 -3.392 -6.916 1.00 91.75 105 ASP A O 1
ATOM 809 N N . ILE A 1 106 ? 13.256 -1.643 -7.207 1.00 87.62 106 ILE A N 1
ATOM 810 C CA . ILE A 1 106 ? 13.805 -2.056 -8.505 1.00 87.62 106 ILE A CA 1
ATOM 811 C C . ILE A 1 106 ? 15.318 -1.986 -8.373 1.00 87.62 106 ILE A C 1
ATOM 813 O O . ILE A 1 106 ? 15.868 -0.900 -8.194 1.00 87.62 106 ILE A O 1
ATOM 817 N N . SER A 1 107 ? 15.996 -3.127 -8.411 1.00 84.69 107 SER A N 1
ATOM 818 C CA . SER A 1 107 ? 17.449 -3.165 -8.250 1.00 84.69 107 SER A CA 1
ATOM 819 C C . SER A 1 107 ? 18.171 -2.602 -9.477 1.00 84.69 107 SER A C 1
ATOM 821 O O . SER A 1 107 ? 17.630 -2.561 -10.580 1.00 84.69 107 SER A O 1
ATOM 823 N N . ALA A 1 108 ? 19.423 -2.176 -9.300 1.00 80.75 108 ALA A N 1
ATOM 824 C CA . ALA A 1 108 ? 20.240 -1.688 -10.412 1.00 80.75 108 ALA A CA 1
ATOM 825 C C . ALA A 1 108 ? 20.537 -2.746 -11.489 1.00 80.75 108 ALA A C 1
ATOM 827 O O . ALA A 1 108 ? 20.826 -2.381 -12.621 1.00 80.75 108 ALA A O 1
A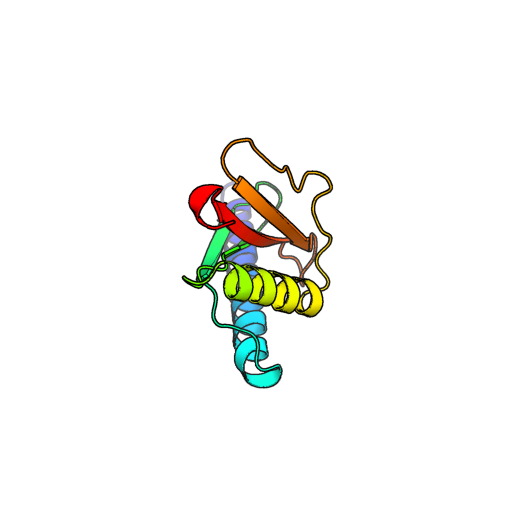TOM 828 N N . GLU A 1 109 ? 20.457 -4.033 -11.149 1.00 81.00 109 GLU A N 1
ATOM 829 C CA . GLU A 1 109 ? 20.660 -5.152 -12.079 1.00 81.00 109 GLU A CA 1
ATOM 830 C C . GLU A 1 109 ? 19.418 -5.433 -12.944 1.00 81.00 109 GLU A C 1
ATOM 832 O O . GLU A 1 109 ? 19.522 -6.083 -13.982 1.00 81.00 109 GLU A O 1
ATOM 837 N N . GLU A 1 110 ? 18.250 -4.946 -12.512 1.00 76.38 110 GLU A N 1
ATOM 838 C CA . GLU A 1 110 ? 16.962 -5.076 -13.201 1.00 76.38 110 GLU A CA 1
ATOM 839 C C . GLU A 1 110 ? 16.667 -3.892 -14.152 1.00 76.38 110 GLU A C 1
ATOM 841 O O . GLU A 1 110 ? 15.694 -3.956 -14.905 1.00 76.38 110 GLU A O 1
ATOM 846 N N . MET A 1 111 ? 17.466 -2.815 -14.114 1.00 71.12 111 MET A N 1
ATOM 847 C CA . MET A 1 111 ? 17.321 -1.618 -14.968 1.00 71.12 111 MET A CA 1
ATOM 848 C C . MET A 1 111 ? 18.049 -1.751 -16.308 1.00 71.12 111 MET A C 1
ATOM 850 O O . MET A 1 111 ? 17.477 -1.278 -17.317 1.00 71.12 111 MET A O 1
#

Organism: NCBI:txid2248750

Radius of gyration: 15.49 Å; chains: 1; bounding box: 37×24×50 Å

Foldseek 3Di:
DPPPVVVQVVVLVVQLVVLVVVVVVCCVVVVADDWDWDWDQPVVTIEIETEQDDPQPVVSVVNQVSVCVVQVWAWDPPLPPDPFFGWTKTWDCDDPRYIYMYIYTQGPVND